Protein AF-A0A221MFE5-F1 (afdb_monomer_lite)

Structure (mmCIF, N/CA/C/O backbone):
data_AF-A0A221MFE5-F1
#
_entry.id   AF-A0A221MFE5-F1
#
loop_
_atom_site.group_PDB
_atom_site.id
_atom_site.type_symbol
_atom_site.label_atom_id
_atom_site.label_alt_id
_atom_site.label_comp_id
_atom_site.label_asym_id
_atom_site.label_entity_id
_atom_site.label_seq_id
_atom_site.pdbx_PDB_ins_code
_atom_site.Cartn_x
_atom_site.Cartn_y
_atom_site.Cartn_z
_atom_site.occupancy
_atom_site.B_iso_or_equiv
_atom_site.auth_seq_id
_atom_site.auth_comp_id
_atom_site.auth_asym_id
_atom_site.auth_atom_id
_atom_site.pdbx_PDB_model_num
ATOM 1 N N . MET A 1 1 ? -4.723 15.274 20.070 1.00 50.22 1 MET A N 1
ATOM 2 C CA . MET A 1 1 ? -5.025 14.425 18.895 1.00 50.22 1 MET A CA 1
ATOM 3 C C . MET A 1 1 ? -6.491 14.019 18.994 1.00 50.22 1 MET A C 1
ATOM 5 O O . MET A 1 1 ? -6.920 13.806 20.113 1.00 50.22 1 MET A O 1
ATOM 9 N N . GLY A 1 2 ? -7.271 14.006 17.906 1.00 53.47 2 GLY A N 1
ATOM 10 C CA . GLY A 1 2 ? -8.600 13.356 17.902 1.00 53.47 2 GLY A CA 1
ATOM 11 C C . GLY A 1 2 ? -9.872 14.224 17.925 1.00 53.47 2 GLY A C 1
ATOM 12 O O . GLY A 1 2 ? -10.935 13.701 17.632 1.00 53.47 2 GLY A O 1
ATOM 13 N N . LYS A 1 3 ? -9.814 15.544 18.168 1.00 55.41 3 LYS A N 1
ATOM 14 C CA . LYS A 1 3 ? -11.028 16.374 18.395 1.00 55.41 3 LYS A CA 1
ATOM 15 C C . LYS A 1 3 ? -12.030 16.509 17.223 1.00 55.41 3 LYS A C 1
ATOM 17 O O . LYS A 1 3 ? -13.060 17.138 17.412 1.00 55.41 3 LYS A O 1
ATOM 22 N N . ASN A 1 4 ? -11.745 15.952 16.044 1.00 68.62 4 ASN A N 1
ATOM 23 C CA . ASN A 1 4 ? -12.620 15.984 14.858 1.00 68.62 4 ASN A CA 1
ATOM 24 C C . ASN A 1 4 ? -12.775 14.599 14.198 1.00 68.62 4 ASN A C 1
ATOM 26 O O . ASN A 1 4 ? -13.089 14.510 13.012 1.00 68.62 4 ASN A O 1
ATOM 30 N N . VAL A 1 5 ? -12.478 13.519 14.925 1.00 78.94 5 VAL A N 1
ATOM 31 C CA . VAL A 1 5 ? -12.608 12.160 14.389 1.00 78.94 5 VAL A CA 1
ATOM 32 C C . VAL A 1 5 ? -14.054 11.697 14.549 1.00 78.94 5 VAL A C 1
ATOM 34 O O . VAL A 1 5 ? -14.636 11.803 15.623 1.00 78.94 5 VAL A O 1
ATOM 37 N N . ASP A 1 6 ? -14.628 11.202 13.460 1.00 87.31 6 ASP A N 1
ATOM 38 C CA . ASP A 1 6 ? -15.989 10.671 13.379 1.00 87.31 6 ASP A CA 1
ATOM 39 C C . ASP A 1 6 ? -15.942 9.137 13.262 1.00 87.31 6 ASP A C 1
ATOM 41 O O . ASP A 1 6 ? -14.916 8.567 12.887 1.00 87.31 6 ASP A O 1
ATOM 45 N N . SER A 1 7 ? -17.069 8.484 13.536 1.00 88.56 7 SER A N 1
ATOM 46 C CA . SER A 1 7 ? -17.330 7.037 13.483 1.00 88.56 7 SER A CA 1
ATOM 47 C C . SER A 1 7 ? -16.781 6.325 12.246 1.00 88.56 7 SER A C 1
ATOM 49 O O . SER A 1 7 ? -16.406 5.157 12.321 1.00 88.56 7 SER A O 1
ATOM 51 N N . ARG A 1 8 ? -16.654 7.037 11.120 1.00 91.06 8 ARG A N 1
ATOM 52 C CA . ARG A 1 8 ? -16.033 6.544 9.882 1.00 91.06 8 ARG A CA 1
ATOM 53 C C . ARG A 1 8 ? -14.627 5.973 10.081 1.00 91.06 8 ARG A C 1
ATOM 55 O O . ARG A 1 8 ? -14.246 5.103 9.309 1.00 91.06 8 ARG A O 1
ATOM 62 N N . ILE A 1 9 ? -13.884 6.416 11.100 1.00 90.19 9 ILE A N 1
ATOM 63 C CA . ILE A 1 9 ? -12.540 5.898 11.398 1.00 90.19 9 ILE A CA 1
ATOM 64 C C . ILE A 1 9 ? -12.530 4.400 11.719 1.00 90.19 9 ILE A C 1
ATOM 66 O O . ILE A 1 9 ? -11.554 3.717 11.421 1.00 90.19 9 ILE A O 1
ATOM 70 N N . LEU A 1 10 ? -13.620 3.881 12.291 1.00 90.62 10 LEU A N 1
ATOM 71 C CA . LEU A 1 10 ? -13.737 2.467 12.647 1.00 90.62 10 LEU A CA 1
ATOM 72 C C . LEU A 1 10 ? -13.786 1.575 11.405 1.00 90.62 10 LEU A C 1
ATOM 74 O O . LEU A 1 10 ? -13.301 0.453 11.438 1.00 90.62 10 LEU A O 1
ATOM 78 N N . ASN A 1 11 ? -14.284 2.117 10.291 1.00 91.69 11 ASN A N 1
ATOM 79 C CA . ASN A 1 11 ? -14.364 1.423 9.008 1.00 91.69 11 ASN A CA 1
ATOM 80 C C . ASN A 1 11 ? -13.109 1.629 8.144 1.00 91.69 11 ASN A C 1
ATOM 82 O O . ASN A 1 11 ? -13.059 1.162 7.009 1.00 91.69 11 ASN A O 1
ATOM 86 N N . CYS A 1 12 ? -12.114 2.379 8.623 1.00 92.38 12 CYS A N 1
ATOM 87 C CA . CYS A 1 12 ? -10.871 2.569 7.889 1.00 92.38 12 CYS A CA 1
ATOM 88 C C . CYS A 1 12 ? -9.956 1.359 8.101 1.00 92.38 12 CYS A C 1
ATOM 90 O O . CYS A 1 12 ? -9.417 1.188 9.189 1.00 92.38 12 CYS A O 1
ATOM 92 N N . SER A 1 13 ? -9.734 0.568 7.054 1.00 92.94 13 SER A N 1
ATOM 93 C CA . SER A 1 13 ? -8.759 -0.536 7.033 1.00 92.94 13 SER A CA 1
ATOM 94 C C . SER A 1 13 ? -7.739 -0.403 5.896 1.00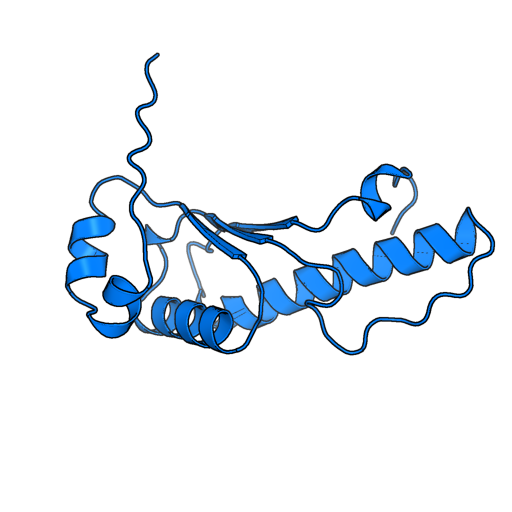 92.94 13 SER A C 1
ATOM 96 O O . SER A 1 13 ? -7.025 -1.340 5.556 1.00 92.94 13 SER A O 1
ATOM 98 N N . THR A 1 14 ? -7.666 0.777 5.271 1.00 95.00 14 THR A N 1
ATOM 99 C CA . THR A 1 14 ? -6.731 1.060 4.178 1.00 95.00 14 THR A CA 1
ATOM 100 C C . THR A 1 14 ? -5.680 2.074 4.609 1.00 95.00 14 THR A C 1
ATOM 102 O O . THR A 1 14 ? -6.024 3.181 5.032 1.00 95.00 14 THR A O 1
ATOM 105 N N . LEU A 1 15 ? -4.404 1.734 4.434 1.00 94.75 15 LEU A N 1
ATOM 106 C CA . LEU A 1 15 ? -3.297 2.680 4.539 1.00 94.75 15 LEU A CA 1
ATOM 107 C C . LEU A 1 15 ? -2.933 3.237 3.170 1.00 94.75 15 LEU A C 1
ATOM 109 O O . LEU A 1 15 ? -2.813 2.506 2.191 1.00 94.75 15 LEU A O 1
ATOM 113 N N . PHE A 1 16 ? -2.691 4.541 3.127 1.00 95.12 16 PHE A N 1
ATOM 114 C CA . PHE A 1 16 ? -2.142 5.217 1.962 1.00 95.12 16 PHE A CA 1
ATOM 115 C C . PHE A 1 16 ? -0.777 5.799 2.323 1.00 95.12 16 PHE A C 1
ATOM 117 O O . PHE A 1 16 ? -0.666 6.619 3.238 1.00 95.12 16 PHE A O 1
ATOM 124 N N . PHE A 1 17 ? 0.257 5.376 1.606 1.00 94.31 17 PHE A N 1
ATOM 125 C CA . PHE A 1 17 ? 1.635 5.788 1.820 1.00 94.31 17 PHE A CA 1
ATOM 126 C C . PHE A 1 17 ? 2.227 6.341 0.522 1.00 94.31 17 PHE A C 1
ATOM 128 O O . PHE A 1 17 ? 2.261 5.654 -0.491 1.00 94.31 17 PHE A O 1
ATOM 135 N N . THR A 1 18 ? 2.746 7.567 0.556 1.00 94.06 18 THR A N 1
ATOM 136 C CA . THR A 1 18 ? 3.438 8.180 -0.588 1.00 94.06 18 THR A CA 1
ATOM 137 C C . THR A 1 18 ? 4.946 8.058 -0.410 1.00 94.06 18 THR A C 1
ATOM 139 O O . THR A 1 18 ? 5.502 8.569 0.568 1.00 94.06 18 THR A O 1
ATOM 142 N N . ALA A 1 19 ? 5.628 7.422 -1.363 1.00 91.31 19 ALA A N 1
ATOM 143 C CA . ALA A 1 19 ? 7.070 7.233 -1.304 1.00 91.31 19 ALA A CA 1
ATOM 144 C C . ALA A 1 19 ? 7.822 8.584 -1.255 1.00 91.31 19 ALA A C 1
ATOM 146 O O . ALA A 1 19 ? 7.695 9.422 -2.158 1.00 91.31 19 ALA A O 1
ATOM 147 N N . PRO A 1 20 ? 8.660 8.826 -0.229 1.00 86.81 20 PRO A N 1
ATOM 148 C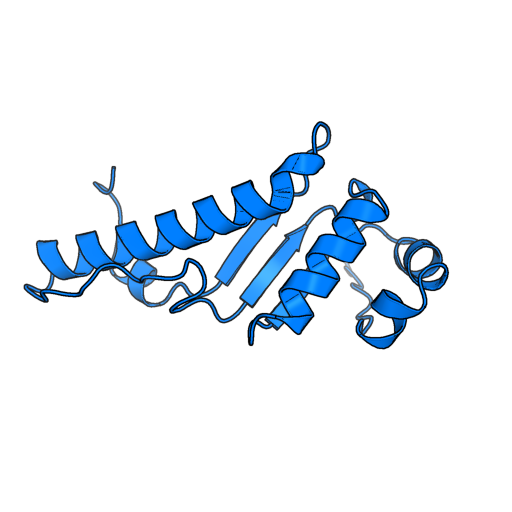 CA . PRO A 1 20 ? 9.339 10.105 -0.094 1.00 86.81 20 PRO A CA 1
ATOM 149 C C . PRO A 1 20 ? 10.414 10.270 -1.176 1.00 86.81 20 PRO A C 1
ATOM 151 O O . PRO A 1 20 ? 11.136 9.332 -1.516 1.00 86.81 20 PRO A O 1
ATOM 154 N N . ALA A 1 21 ? 10.587 11.498 -1.676 1.00 77.50 21 ALA A N 1
ATOM 155 C CA . ALA A 1 21 ? 11.631 11.819 -2.658 1.00 77.50 21 ALA A CA 1
ATOM 156 C C . ALA A 1 21 ? 13.061 11.622 -2.113 1.00 77.50 21 ALA A C 1
ATOM 158 O O . ALA A 1 21 ? 14.008 11.446 -2.879 1.00 77.50 21 ALA A O 1
ATOM 159 N N . VAL A 1 22 ? 13.233 11.654 -0.786 1.00 72.75 22 VAL A N 1
ATOM 160 C CA . VAL A 1 22 ? 14.524 11.515 -0.100 1.00 72.75 22 VAL A CA 1
ATOM 161 C C . VAL A 1 22 ? 14.346 10.594 1.113 1.00 72.75 22 VAL A C 1
ATOM 163 O O . VAL A 1 22 ? 13.351 10.697 1.818 1.00 72.75 22 VAL A O 1
ATOM 166 N N . LYS A 1 23 ? 15.331 9.727 1.394 1.00 67.19 23 LYS A N 1
ATOM 167 C CA . LYS A 1 23 ? 15.349 8.789 2.543 1.00 67.19 23 LYS A CA 1
ATOM 168 C C . LYS A 1 23 ? 14.239 7.720 2.555 1.00 67.19 23 LYS A C 1
ATOM 170 O O . LYS A 1 23 ? 13.723 7.382 3.613 1.00 67.19 23 LYS A O 1
ATOM 175 N N . ALA A 1 24 ? 13.980 7.075 1.417 1.00 73.44 24 ALA A N 1
ATOM 176 C CA . ALA A 1 24 ? 13.104 5.895 1.350 1.00 73.44 24 ALA A CA 1
ATOM 177 C C . ALA A 1 24 ? 13.529 4.726 2.274 1.00 73.44 24 ALA A C 1
ATOM 179 O O . ALA A 1 24 ? 12.750 3.817 2.517 1.00 73.44 24 ALA A O 1
ATOM 180 N N . THR A 1 25 ? 14.747 4.734 2.831 1.00 72.06 25 THR A N 1
ATOM 181 C CA . THR A 1 25 ? 15.265 3.688 3.734 1.00 72.06 25 THR A CA 1
ATOM 182 C C . THR A 1 25 ? 14.456 3.487 5.017 1.00 72.06 25 THR A C 1
ATOM 184 O O . THR A 1 25 ? 14.629 2.457 5.660 1.00 72.06 25 THR A O 1
ATOM 187 N N . ARG A 1 26 ? 13.597 4.441 5.404 1.00 80.06 26 ARG A N 1
ATOM 188 C CA . ARG A 1 26 ? 12.718 4.336 6.583 1.00 80.06 26 ARG A CA 1
ATOM 189 C C . ARG A 1 26 ? 11.273 3.963 6.257 1.00 80.06 26 ARG A C 1
ATOM 191 O O . ARG A 1 26 ? 10.481 3.855 7.179 1.00 80.06 26 ARG A O 1
ATOM 198 N N . MET A 1 27 ? 10.960 3.702 4.989 1.00 86.62 27 MET A N 1
ATOM 199 C CA . MET A 1 27 ? 9.602 3.427 4.515 1.00 86.62 27 MET A CA 1
ATOM 200 C C . MET A 1 27 ? 8.852 2.387 5.353 1.00 86.62 27 MET A C 1
ATOM 202 O O . MET A 1 27 ? 7.720 2.647 5.725 1.00 86.62 27 MET A O 1
ATOM 206 N N . MET A 1 28 ? 9.480 1.252 5.681 1.00 86.31 28 MET A N 1
ATOM 207 C CA . MET A 1 28 ? 8.847 0.223 6.519 1.00 86.31 28 MET A CA 1
ATOM 208 C C . MET A 1 28 ? 8.415 0.796 7.870 1.00 86.31 28 MET A C 1
ATOM 210 O O . MET A 1 28 ? 7.245 0.756 8.214 1.00 86.31 28 MET A O 1
ATOM 214 N N . SER A 1 29 ? 9.335 1.469 8.565 1.00 88.00 29 SER A N 1
ATOM 215 C CA . SER A 1 29 ? 9.027 2.120 9.839 1.00 88.00 29 SER A CA 1
ATOM 216 C C . SER A 1 29 ? 7.957 3.205 9.699 1.00 88.00 29 SER A C 1
ATOM 218 O O . SER A 1 29 ? 7.181 3.402 10.629 1.00 88.00 29 SER A O 1
ATOM 220 N N . ASP A 1 30 ? 7.911 3.924 8.576 1.00 90.88 30 ASP A N 1
ATOM 221 C CA . ASP A 1 30 ? 6.879 4.932 8.333 1.00 90.88 30 ASP A CA 1
ATOM 222 C C . ASP A 1 30 ? 5.496 4.283 8.139 1.00 90.88 30 ASP A C 1
ATOM 224 O O . ASP A 1 30 ? 4.512 4.800 8.671 1.00 90.88 30 ASP A O 1
ATOM 228 N N . ILE A 1 31 ? 5.419 3.148 7.434 1.00 91.50 31 ILE A N 1
ATOM 229 C CA . ILE A 1 31 ? 4.192 2.352 7.262 1.00 91.50 31 ILE A CA 1
ATOM 230 C C . ILE A 1 31 ? 3.736 1.780 8.609 1.00 91.50 31 ILE A C 1
ATOM 232 O O . ILE A 1 31 ? 2.582 1.990 8.982 1.00 91.50 31 ILE A O 1
ATOM 236 N N . ASP A 1 32 ? 4.644 1.186 9.387 1.00 91.06 32 ASP A N 1
ATOM 237 C CA . ASP A 1 32 ? 4.346 0.651 10.723 1.00 91.06 32 ASP A CA 1
ATOM 238 C C . ASP A 1 32 ? 3.769 1.746 11.638 1.00 91.06 32 ASP A C 1
ATOM 240 O O . ASP A 1 32 ? 2.758 1.567 12.321 1.00 91.06 32 ASP A O 1
ATOM 244 N N . ILE A 1 33 ? 4.378 2.939 11.621 1.00 91.69 33 ILE A N 1
ATOM 245 C CA . ILE A 1 33 ? 3.906 4.096 12.393 1.00 91.69 33 ILE A CA 1
ATOM 246 C C . ILE A 1 33 ? 2.512 4.537 11.934 1.00 91.69 33 ILE A C 1
ATOM 248 O O . ILE A 1 33 ? 1.711 4.973 12.766 1.00 91.69 33 ILE A O 1
ATOM 252 N N . LEU A 1 34 ? 2.217 4.490 10.632 1.00 91.88 34 LEU A N 1
ATOM 253 C CA . LEU A 1 34 ? 0.890 4.823 10.112 1.00 91.88 34 LEU A CA 1
ATOM 254 C C . LEU A 1 34 ? -0.160 3.809 10.577 1.00 91.88 34 LEU A C 1
ATOM 256 O O . LEU A 1 34 ? -1.220 4.240 11.036 1.00 91.88 34 LEU A O 1
ATOM 260 N N . GLY A 1 35 ? 0.153 2.512 10.532 1.00 92.50 35 GLY A N 1
ATOM 261 C CA . GLY A 1 35 ? -0.728 1.448 11.021 1.00 92.50 35 GLY A CA 1
ATOM 262 C C . GLY A 1 35 ? -1.036 1.588 12.508 1.00 92.50 35 GLY A C 1
ATOM 263 O O . GLY A 1 35 ? -2.191 1.776 12.896 1.00 92.50 35 GLY A O 1
ATOM 264 N N . HIS A 1 36 ? 0.001 1.682 13.346 1.00 92.62 36 HIS A N 1
ATOM 265 C CA . HIS A 1 36 ? -0.182 1.909 14.782 1.00 92.62 36 HIS A CA 1
ATOM 266 C C . HIS A 1 36 ? -0.981 3.182 15.084 1.00 92.62 36 HIS A C 1
ATOM 268 O O . HIS A 1 36 ? -1.825 3.182 15.978 1.00 92.62 36 HIS A O 1
ATOM 274 N N . LYS A 1 37 ? -0.763 4.278 14.344 1.00 91.75 37 LYS A N 1
ATOM 275 C CA . LYS A 1 37 ? -1.543 5.513 14.528 1.00 91.75 37 LYS A CA 1
ATOM 276 C C . LYS A 1 37 ? -3.021 5.313 14.215 1.00 91.75 37 LYS A C 1
ATOM 278 O O . LYS A 1 37 ? -3.847 5.820 14.970 1.00 91.75 37 LYS A O 1
ATOM 283 N N . LEU A 1 38 ? -3.354 4.623 13.125 1.00 91.62 38 LEU A N 1
ATOM 284 C CA . LEU A 1 38 ? -4.742 4.332 12.769 1.00 91.62 38 LEU A CA 1
ATOM 285 C C . LEU A 1 38 ? -5.421 3.529 13.885 1.00 91.62 38 LEU A C 1
ATOM 287 O O . LEU A 1 38 ? -6.463 3.947 14.397 1.00 91.62 38 LEU A O 1
ATOM 291 N N . ASN A 1 39 ? -4.768 2.460 14.333 1.00 91.44 39 ASN A N 1
ATOM 292 C CA . ASN A 1 39 ? -5.263 1.581 15.390 1.00 91.44 39 ASN A CA 1
ATOM 293 C C . ASN A 1 39 ? -5.423 2.309 16.727 1.00 91.44 39 ASN A C 1
ATOM 295 O O . ASN A 1 39 ? -6.464 2.213 17.376 1.00 91.44 39 ASN A O 1
ATOM 299 N N . MET A 1 40 ? -4.452 3.142 17.105 1.00 90.31 40 MET A N 1
ATOM 300 C CA . MET A 1 40 ? -4.566 3.986 18.295 1.00 90.31 40 MET A CA 1
ATOM 301 C C . MET A 1 40 ? -5.779 4.914 18.233 1.00 90.31 40 MET A C 1
ATOM 303 O O . MET A 1 40 ? -6.479 5.075 19.233 1.00 90.31 40 MET A O 1
ATOM 307 N N . VAL A 1 41 ? -6.035 5.545 17.084 1.00 90.50 41 VAL A N 1
ATOM 308 C CA . VAL A 1 41 ? -7.185 6.447 16.940 1.00 90.50 41 VAL A CA 1
ATOM 309 C C . VAL A 1 41 ? -8.501 5.672 17.040 1.00 90.50 41 VAL A C 1
ATOM 311 O O . VAL A 1 41 ? -9.418 6.170 17.692 1.00 90.50 41 VAL A O 1
ATOM 314 N N . LYS A 1 42 ? -8.595 4.461 16.471 1.00 91.06 42 LYS A N 1
ATOM 315 C CA . LYS A 1 42 ? -9.774 3.588 16.619 1.00 91.06 42 LYS A CA 1
ATOM 316 C C . LYS A 1 42 ? -10.039 3.239 18.085 1.00 91.06 42 LYS A C 1
ATOM 318 O O . LYS A 1 42 ? -11.141 3.486 18.571 1.00 91.06 42 LYS A O 1
ATOM 323 N N . VAL A 1 43 ? -9.019 2.767 18.805 1.00 90.19 43 VAL A N 1
ATOM 324 C CA . VAL A 1 43 ? -9.134 2.396 20.227 1.00 90.19 43 VAL A CA 1
ATOM 325 C C . VAL A 1 43 ? -9.554 3.593 21.081 1.00 90.19 43 VAL A C 1
ATOM 327 O O . VAL A 1 43 ? -10.451 3.476 21.913 1.00 90.19 43 VAL A O 1
ATOM 330 N N . ILE A 1 44 ? -8.953 4.770 20.864 1.00 89.75 44 ILE A N 1
ATOM 331 C CA . ILE A 1 44 ? -9.348 5.998 21.574 1.00 89.75 44 ILE A CA 1
ATOM 332 C C . ILE A 1 44 ? -10.805 6.353 21.257 1.00 89.75 44 ILE A C 1
ATOM 334 O O . ILE A 1 44 ? -11.566 6.659 22.172 1.00 89.75 44 ILE A O 1
ATOM 338 N N . TYR A 1 45 ? -11.219 6.266 19.989 1.00 90.31 45 TYR A N 1
ATOM 339 C CA . TYR A 1 45 ? -12.592 6.565 19.590 1.00 90.31 45 TYR A CA 1
ATOM 340 C C . TYR A 1 45 ? -13.609 5.622 20.252 1.00 90.31 45 TYR A C 1
ATOM 342 O O . TYR A 1 45 ? -14.601 6.102 20.801 1.00 90.31 45 TYR A O 1
ATOM 350 N N . MET A 1 46 ? -13.354 4.309 20.243 1.00 89.69 46 MET A N 1
ATOM 351 C CA . MET A 1 46 ? -14.212 3.291 20.869 1.00 89.69 46 MET A CA 1
ATOM 352 C C . MET A 1 46 ? -14.332 3.499 22.385 1.00 89.69 46 MET A C 1
ATOM 354 O O . MET A 1 46 ? -15.439 3.460 22.932 1.00 89.69 46 MET A O 1
ATOM 358 N N . ARG A 1 47 ? -13.217 3.820 23.053 1.00 88.94 47 ARG A N 1
ATOM 359 C CA . ARG A 1 47 ? -13.196 4.119 24.492 1.00 88.94 47 ARG A CA 1
ATOM 360 C C . ARG A 1 47 ? -13.980 5.381 24.838 1.00 88.94 47 ARG A C 1
ATOM 362 O O . ARG A 1 47 ? -14.773 5.361 25.771 1.00 88.94 47 ARG A O 1
ATOM 369 N N . GLU A 1 48 ? -13.775 6.469 24.098 1.00 87.38 48 GLU A N 1
ATOM 370 C CA . GLU A 1 48 ? -14.375 7.773 24.417 1.00 87.38 48 GLU A CA 1
ATOM 371 C C . GLU A 1 48 ? -15.846 7.902 23.986 1.00 87.38 48 GLU A C 1
ATOM 373 O O . GLU A 1 48 ? -16.592 8.645 24.620 1.00 87.38 48 GLU A O 1
ATOM 378 N N . ASN A 1 49 ? -16.275 7.210 22.922 1.00 87.69 49 ASN A N 1
ATOM 379 C CA . ASN A 1 49 ? -17.603 7.416 22.320 1.00 87.69 49 ASN A CA 1
ATOM 380 C C . ASN A 1 49 ? -18.547 6.214 22.451 1.00 87.69 49 ASN A C 1
ATOM 382 O O . ASN A 1 49 ? -19.759 6.395 22.355 1.00 87.69 49 ASN A O 1
ATOM 386 N N . MET A 1 50 ? -18.025 4.999 22.650 1.00 84.12 50 MET A N 1
ATOM 387 C CA . MET A 1 50 ? -18.828 3.767 22.678 1.00 84.12 50 MET A CA 1
ATOM 388 C C . MET A 1 50 ? -18.757 3.019 24.016 1.00 84.12 50 MET A C 1
ATOM 390 O O . MET A 1 50 ? -19.450 2.017 24.175 1.00 84.12 50 MET A O 1
ATOM 394 N N . ASN A 1 51 ? -17.969 3.503 24.990 1.00 82.69 51 ASN A N 1
ATOM 395 C CA . ASN A 1 51 ? -17.683 2.813 26.258 1.00 82.69 51 ASN A CA 1
ATOM 396 C C . ASN A 1 51 ? -17.183 1.367 26.057 1.00 82.69 51 ASN A C 1
ATOM 398 O O . ASN A 1 51 ? -17.430 0.499 26.894 1.00 82.69 51 ASN A O 1
ATOM 402 N N . GLN A 1 52 ? -16.499 1.098 24.941 1.00 81.56 52 GLN A N 1
ATOM 403 C CA . GLN A 1 52 ? -15.859 -0.189 24.680 1.00 81.56 52 GLN A CA 1
ATOM 404 C C . GLN A 1 52 ? -14.393 -0.130 25.113 1.00 81.56 52 GLN A C 1
ATOM 406 O O . GLN A 1 52 ? -13.620 0.700 24.627 1.00 81.56 52 GLN A O 1
ATOM 411 N N . GLU A 1 53 ? -14.003 -1.019 26.025 1.00 76.12 53 GLU A N 1
ATOM 412 C CA . GLU A 1 53 ? -12.603 -1.226 26.390 1.00 76.12 53 GLU A CA 1
ATOM 413 C C . GLU A 1 53 ? -11.948 -2.193 25.404 1.00 76.12 53 GLU A C 1
ATOM 415 O O . GLU A 1 53 ? -11.838 -3.387 25.660 1.00 76.12 53 GLU A O 1
ATOM 420 N N . GLU A 1 54 ? -11.509 -1.660 24.266 1.00 79.06 54 GLU A N 1
ATOM 421 C CA . GLU A 1 54 ? -10.652 -2.406 23.343 1.00 79.06 54 GLU A CA 1
ATOM 422 C C . GLU A 1 54 ? -9.185 -2.344 23.777 1.00 79.06 54 GLU A C 1
ATOM 424 O O . GLU A 1 54 ? -8.693 -1.315 24.280 1.00 79.06 54 GLU A O 1
ATOM 429 N N . THR A 1 55 ? -8.476 -3.452 23.578 1.00 81.44 55 THR A N 1
ATOM 430 C CA . THR A 1 55 ? -7.023 -3.525 23.747 1.00 81.44 55 THR A CA 1
ATOM 431 C C . THR A 1 55 ? -6.323 -2.841 22.581 1.00 81.44 55 THR A C 1
ATOM 433 O O . THR A 1 55 ? -6.854 -2.756 21.478 1.00 81.44 55 THR A O 1
ATOM 436 N N . PHE A 1 56 ? -5.125 -2.307 22.825 1.00 80.19 56 PHE A N 1
ATOM 437 C CA . PHE A 1 56 ? -4.305 -1.840 21.713 1.00 80.19 56 PHE A CA 1
ATOM 438 C C . PHE A 1 56 ? -3.803 -3.056 20.936 1.00 80.19 56 PHE A C 1
ATOM 440 O O . PHE A 1 56 ? -3.326 -3.983 21.588 1.00 80.19 56 PHE A O 1
ATOM 447 N N . PRO A 1 57 ? -3.891 -3.041 19.598 1.00 81.81 57 PRO A N 1
ATOM 448 C CA . PRO A 1 57 ? -3.301 -4.083 18.775 1.00 81.81 57 PRO A CA 1
ATOM 449 C C . PRO A 1 57 ? -1.814 -4.285 19.054 1.00 81.81 57 PRO A C 1
ATOM 451 O O . PRO A 1 57 ? -1.084 -3.298 19.229 1.00 81.81 57 PRO A O 1
ATOM 454 N N . ASP A 1 58 ? -1.370 -5.541 19.068 1.00 83.25 58 ASP A N 1
ATOM 455 C CA . ASP A 1 58 ? 0.039 -5.898 19.271 1.00 83.25 58 ASP A CA 1
ATOM 456 C C . ASP A 1 58 ? 0.847 -5.680 17.982 1.00 83.25 58 ASP A C 1
ATOM 458 O O . ASP A 1 58 ? 2.043 -5.357 18.022 1.00 83.25 58 ASP A O 1
ATOM 462 N N . HIS A 1 59 ? 0.198 -5.814 16.825 1.00 86.19 59 HIS A N 1
ATOM 463 C CA . HIS A 1 59 ? 0.773 -5.558 15.511 1.00 86.19 59 HIS A CA 1
ATOM 464 C C . HIS A 1 59 ? 0.115 -4.375 14.789 1.00 86.19 59 HIS A C 1
ATOM 466 O O . HIS A 1 59 ? -1.021 -3.975 15.050 1.00 86.19 59 HIS A O 1
ATOM 472 N N . TRP A 1 60 ? 0.890 -3.728 13.914 1.00 86.81 60 TRP A N 1
ATOM 473 C CA . TRP A 1 60 ? 0.469 -2.507 13.220 1.00 86.81 60 TRP A CA 1
ATOM 474 C C . TRP A 1 60 ? -0.581 -2.770 12.142 1.00 86.81 60 TRP A C 1
ATOM 476 O O . TRP A 1 60 ? -1.279 -1.836 11.758 1.00 86.81 60 TRP A O 1
ATOM 486 N N . ASP A 1 61 ? -0.652 -4.002 11.650 1.00 87.00 61 ASP A N 1
ATOM 487 C CA . A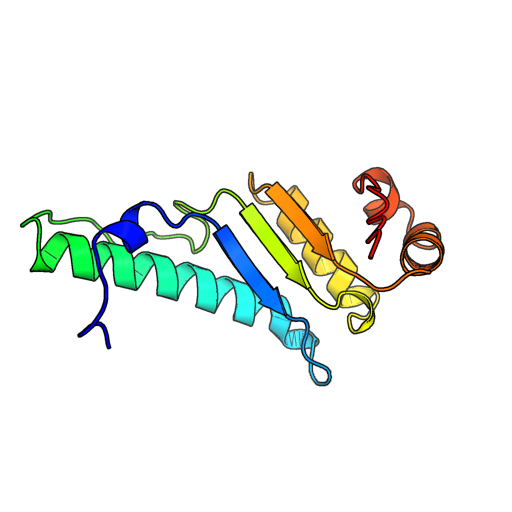SP A 1 61 ? -1.504 -4.474 10.566 1.00 87.00 61 ASP A CA 1
ATOM 488 C C . ASP A 1 61 ? -2.798 -5.150 11.031 1.00 87.00 61 ASP A C 1
ATOM 490 O O . ASP A 1 61 ? -3.655 -5.461 10.207 1.00 87.00 61 ASP A O 1
ATOM 494 N N . GLU A 1 62 ? -2.989 -5.323 12.338 1.00 84.69 62 GLU A N 1
ATOM 495 C CA . GLU A 1 62 ? -4.287 -5.702 12.899 1.00 84.69 62 GLU A CA 1
ATOM 496 C C . GLU A 1 62 ? -5.339 -4.655 12.474 1.00 84.69 62 GLU A C 1
ATOM 498 O O . GLU A 1 62 ? -5.161 -3.460 12.708 1.00 84.69 62 GLU A O 1
ATOM 503 N N . ASP A 1 63 ? -6.410 -5.094 11.807 1.00 87.06 63 ASP A N 1
ATOM 504 C CA . ASP A 1 63 ? -7.446 -4.276 11.145 1.00 87.06 63 ASP A CA 1
ATOM 505 C C . ASP A 1 63 ? -7.022 -3.495 9.885 1.00 87.06 63 ASP A C 1
ATOM 507 O O . ASP A 1 63 ? -7.663 -2.492 9.521 1.00 87.06 63 ASP A O 1
ATOM 511 N N . ILE A 1 64 ? -5.961 -3.929 9.205 1.00 92.25 64 ILE A N 1
ATOM 512 C CA . ILE A 1 64 ? -5.527 -3.359 7.926 1.00 92.25 64 ILE A CA 1
ATOM 513 C C . ILE A 1 64 ? -5.661 -4.403 6.822 1.00 92.25 64 ILE A C 1
ATOM 515 O O . ILE A 1 64 ? -4.936 -5.386 6.787 1.00 92.25 64 ILE A O 1
ATOM 519 N N . ASP A 1 65 ? -6.549 -4.137 5.868 1.00 94.31 65 ASP A N 1
ATOM 520 C CA . ASP A 1 65 ? -6.828 -5.046 4.751 1.00 94.31 65 ASP A CA 1
ATOM 521 C C . ASP A 1 65 ? -6.056 -4.655 3.483 1.00 94.31 65 ASP A C 1
ATOM 523 O O . ASP A 1 65 ? -5.845 -5.478 2.590 1.00 94.31 65 ASP A O 1
ATOM 527 N N . LEU A 1 66 ? -5.670 -3.378 3.361 1.00 94.75 66 LEU A N 1
ATOM 528 C CA . LEU A 1 66 ? -5.091 -2.827 2.137 1.00 94.75 66 LEU A CA 1
ATOM 529 C C . LEU A 1 66 ? -4.026 -1.767 2.416 1.00 94.75 66 LEU A C 1
ATOM 531 O O . LEU A 1 66 ? -4.244 -0.820 3.172 1.00 94.75 66 LEU A O 1
ATOM 535 N N . ILE A 1 67 ? -2.910 -1.853 1.696 1.00 95.12 67 ILE A N 1
ATOM 536 C CA . ILE A 1 67 ? -1.892 -0.803 1.628 1.00 95.12 67 ILE A CA 1
ATOM 537 C C . ILE A 1 67 ? -1.768 -0.315 0.190 1.00 95.12 67 ILE A C 1
ATOM 539 O O . ILE A 1 67 ? -1.520 -1.085 -0.737 1.00 95.12 67 ILE A O 1
ATOM 543 N N . ILE A 1 68 ? -1.898 0.993 0.008 1.00 95.62 68 ILE A N 1
ATOM 544 C CA . ILE A 1 68 ? -1.647 1.678 -1.255 1.00 95.62 68 ILE A CA 1
ATOM 545 C C . ILE A 1 68 ? -0.325 2.428 -1.124 1.00 95.62 68 ILE A C 1
ATOM 547 O O . ILE A 1 68 ? -0.199 3.332 -0.297 1.00 95.62 68 ILE A O 1
ATOM 551 N N . VAL A 1 69 ? 0.654 2.059 -1.945 1.00 94.44 69 VAL A N 1
ATOM 552 C CA . VAL A 1 69 ? 1.964 2.713 -2.022 1.00 94.44 69 VAL A CA 1
ATOM 553 C C . VAL A 1 69 ? 2.004 3.541 -3.299 1.00 94.44 69 VAL A C 1
ATOM 555 O O . VAL A 1 69 ? 2.027 2.992 -4.397 1.00 94.44 69 VAL A O 1
ATOM 558 N N . ASP A 1 70 ? 2.010 4.858 -3.156 1.00 94.00 70 ASP A N 1
ATOM 559 C CA . ASP A 1 70 ? 2.074 5.810 -4.259 1.00 94.00 70 ASP A CA 1
ATOM 560 C C . ASP A 1 70 ? 3.508 6.266 -4.555 1.00 94.00 70 ASP A C 1
ATOM 562 O O . ASP A 1 70 ? 4.402 6.200 -3.705 1.00 94.00 70 ASP A O 1
ATOM 566 N N . GLU A 1 71 ? 3.721 6.741 -5.779 1.00 93.00 71 GLU A N 1
ATOM 567 C CA . GLU A 1 71 ? 4.998 7.208 -6.315 1.00 93.00 71 GLU A CA 1
ATOM 568 C C . GLU A 1 71 ? 6.134 6.178 -6.193 1.00 93.00 71 GLU A C 1
ATOM 570 O O . GLU A 1 71 ? 7.290 6.529 -5.913 1.00 93.00 71 GLU A O 1
ATOM 575 N N . ILE A 1 72 ? 5.844 4.895 -6.449 1.00 91.81 72 ILE A N 1
ATOM 576 C CA . ILE A 1 72 ? 6.844 3.820 -6.316 1.00 91.81 72 ILE A CA 1
ATOM 577 C C . ILE A 1 72 ? 8.068 4.017 -7.222 1.00 91.81 72 ILE A C 1
ATOM 579 O O . ILE A 1 72 ? 9.128 3.438 -6.977 1.00 91.81 72 ILE A O 1
ATOM 583 N N . ASP A 1 73 ? 7.984 4.884 -8.233 1.00 90.31 73 ASP A N 1
ATOM 584 C CA . ASP A 1 73 ? 9.106 5.340 -9.061 1.00 90.31 73 ASP A CA 1
ATOM 585 C C . ASP A 1 73 ? 10.266 5.915 -8.245 1.00 90.31 73 ASP A C 1
ATOM 587 O O . ASP A 1 73 ? 11.421 5.828 -8.666 1.00 90.31 73 ASP A O 1
ATOM 591 N N . ARG A 1 74 ? 9.987 6.453 -7.059 1.00 89.38 74 ARG A N 1
ATOM 592 C CA . ARG A 1 74 ? 10.994 7.027 -6.154 1.00 89.38 74 ARG A CA 1
ATOM 593 C C . ARG A 1 74 ? 11.746 5.968 -5.354 1.00 89.38 74 ARG A C 1
ATOM 595 O O . ARG A 1 74 ? 12.846 6.228 -4.863 1.00 89.38 74 ARG A O 1
ATOM 602 N N . LEU A 1 75 ? 11.176 4.771 -5.233 1.00 89.12 75 LEU A N 1
ATOM 603 C CA . LEU A 1 75 ? 11.760 3.675 -4.475 1.00 89.12 75 LEU A CA 1
ATOM 604 C C . LEU A 1 75 ? 12.915 3.025 -5.240 1.00 89.12 75 LEU A C 1
ATOM 606 O O . LEU A 1 75 ? 12.854 2.791 -6.451 1.00 89.12 75 LEU A O 1
ATOM 610 N N . LYS A 1 76 ? 13.988 2.717 -4.506 1.00 87.81 76 LYS A N 1
ATOM 611 C CA . LYS A 1 76 ? 15.108 1.922 -5.019 1.00 87.81 76 LYS A CA 1
ATOM 612 C C . LYS A 1 76 ? 14.770 0.436 -4.935 1.00 87.81 76 LYS A C 1
ATOM 614 O O . LYS A 1 76 ? 13.871 0.040 -4.203 1.00 87.81 76 LYS A O 1
ATOM 619 N N . MET A 1 77 ? 15.560 -0.393 -5.616 1.00 83.62 77 MET A N 1
ATOM 620 C CA . MET A 1 77 ? 15.399 -1.852 -5.601 1.00 83.62 77 MET A CA 1
ATOM 621 C C . MET A 1 77 ? 15.294 -2.423 -4.180 1.00 83.62 77 MET A C 1
ATOM 623 O O . MET A 1 77 ? 14.380 -3.182 -3.904 1.00 83.62 77 MET A O 1
ATOM 627 N N . GLN A 1 78 ? 16.160 -1.988 -3.259 1.00 85.50 78 GLN A N 1
ATOM 628 C CA . GLN A 1 78 ? 16.121 -2.445 -1.867 1.00 85.50 78 GLN A CA 1
ATOM 629 C C . GLN A 1 78 ? 14.771 -2.169 -1.185 1.00 85.50 78 GLN A C 1
ATOM 631 O O . GLN A 1 78 ? 14.302 -2.987 -0.408 1.00 85.50 78 GLN A O 1
ATOM 636 N N . ASN A 1 79 ? 14.135 -1.036 -1.483 1.00 88.56 79 ASN A N 1
ATOM 637 C CA . ASN A 1 79 ? 12.833 -0.694 -0.918 1.00 88.56 79 ASN A CA 1
ATOM 638 C C . ASN A 1 79 ? 11.709 -1.525 -1.541 1.00 88.56 79 ASN A C 1
ATOM 640 O O . ASN A 1 79 ? 10.787 -1.930 -0.850 1.00 88.56 79 ASN A O 1
ATOM 644 N N . LEU A 1 80 ? 11.796 -1.807 -2.839 1.00 88.12 80 LEU A N 1
ATOM 645 C CA . LEU A 1 80 ? 10.831 -2.670 -3.514 1.00 88.12 80 LEU A CA 1
ATOM 646 C C . LEU A 1 80 ? 10.891 -4.113 -2.987 1.00 88.12 80 LEU A C 1
ATOM 648 O O . LEU A 1 80 ? 9.847 -4.732 -2.811 1.00 88.12 80 LEU A O 1
ATOM 652 N N . GLU A 1 81 ? 12.085 -4.622 -2.669 1.00 87.44 81 GLU A N 1
ATOM 653 C CA . GLU A 1 81 ? 12.234 -5.919 -1.992 1.00 87.44 81 GLU A CA 1
ATOM 654 C C . GLU A 1 81 ? 11.653 -5.888 -0.572 1.00 87.44 81 GLU A C 1
ATOM 656 O O . GLU A 1 81 ? 10.972 -6.826 -0.187 1.00 87.44 81 GLU A O 1
ATOM 661 N N . GLN A 1 82 ? 11.814 -4.787 0.174 1.00 88.44 82 GLN A N 1
ATOM 662 C CA . GLN A 1 82 ? 11.144 -4.630 1.475 1.00 88.44 82 GLN A CA 1
ATOM 663 C C . GLN A 1 82 ? 9.613 -4.691 1.352 1.00 88.44 82 GLN A C 1
ATOM 665 O O . GLN A 1 82 ? 8.970 -5.329 2.178 1.00 88.44 82 GLN A O 1
ATOM 670 N N . LEU A 1 83 ? 9.027 -4.078 0.316 1.00 89.50 83 LEU A N 1
ATOM 671 C CA . LEU A 1 83 ? 7.583 -4.183 0.057 1.00 89.50 83 LEU A CA 1
ATOM 672 C C . LEU A 1 83 ? 7.165 -5.610 -0.305 1.00 89.50 83 LEU A C 1
ATOM 674 O O . LEU A 1 83 ? 6.121 -6.061 0.156 1.00 89.50 83 LEU A O 1
ATOM 678 N N . ARG A 1 84 ? 7.976 -6.336 -1.089 1.00 87.94 84 ARG A N 1
ATOM 679 C CA . ARG A 1 84 ? 7.741 -7.764 -1.358 1.00 87.94 84 ARG A CA 1
ATOM 680 C C . ARG A 1 84 ? 7.797 -8.580 -0.076 1.00 87.94 84 ARG A C 1
ATOM 682 O O . ARG A 1 84 ? 6.948 -9.434 0.130 1.00 87.94 84 ARG A O 1
ATOM 689 N N . ASP A 1 85 ? 8.808 -8.349 0.752 1.00 89.19 85 ASP A N 1
ATOM 690 C CA . ASP A 1 85 ? 8.992 -9.098 1.990 1.00 89.19 85 ASP A CA 1
ATOM 691 C C . ASP A 1 85 ? 7.839 -8.835 2.957 1.00 89.19 85 ASP A C 1
ATOM 693 O O . ASP A 1 85 ? 7.406 -9.765 3.627 1.00 89.19 85 ASP A O 1
ATOM 697 N N . MET A 1 86 ? 7.319 -7.604 2.987 1.00 87.75 86 MET A N 1
ATOM 698 C CA . MET A 1 86 ? 6.114 -7.240 3.729 1.00 87.75 86 MET A CA 1
ATOM 699 C C . MET A 1 86 ? 4.886 -7.977 3.191 1.00 87.75 86 MET A C 1
ATOM 701 O O . MET A 1 86 ? 4.209 -8.635 3.965 1.00 87.75 86 MET A O 1
ATOM 705 N N . TYR A 1 87 ? 4.648 -7.932 1.876 1.00 87.88 87 TYR A N 1
ATOM 706 C CA . TYR A 1 87 ? 3.537 -8.641 1.229 1.00 87.88 87 TYR A CA 1
ATOM 707 C C . TYR A 1 87 ? 3.576 -10.162 1.453 1.00 87.88 87 TYR A C 1
ATOM 709 O O . TYR A 1 87 ? 2.542 -10.794 1.592 1.00 87.88 87 TYR A O 1
ATOM 717 N N . ASP A 1 88 ? 4.764 -10.768 1.481 1.00 87.31 88 ASP A N 1
ATOM 718 C CA . ASP A 1 88 ? 4.905 -12.206 1.727 1.00 87.31 88 ASP A CA 1
ATOM 719 C C . ASP A 1 88 ? 4.749 -12.575 3.218 1.00 87.31 88 ASP A C 1
ATOM 721 O O . ASP A 1 88 ? 4.514 -13.744 3.527 1.00 87.31 88 ASP A O 1
ATOM 725 N N . GLN A 1 89 ? 4.932 -11.618 4.136 1.00 87.31 89 GLN A N 1
ATOM 726 C CA . GLN A 1 89 ? 4.822 -11.828 5.586 1.00 87.31 89 GLN A CA 1
ATOM 727 C C . GLN A 1 89 ? 3.443 -11.474 6.147 1.00 87.31 89 GLN A C 1
ATOM 729 O O . GLN A 1 89 ? 3.068 -12.040 7.172 1.00 87.31 89 GLN A O 1
ATOM 734 N N . SER A 1 90 ? 2.711 -10.561 5.507 1.00 82.31 90 SER A N 1
ATOM 735 C CA . SER A 1 90 ? 1.385 -10.126 5.940 1.00 82.31 90 SER A CA 1
ATOM 736 C C . SER A 1 90 ? 0.285 -10.639 5.008 1.00 82.31 90 SER A C 1
ATOM 738 O O . SER A 1 90 ? 0.504 -10.836 3.818 1.00 82.31 90 SER A O 1
ATOM 740 N N . ASP 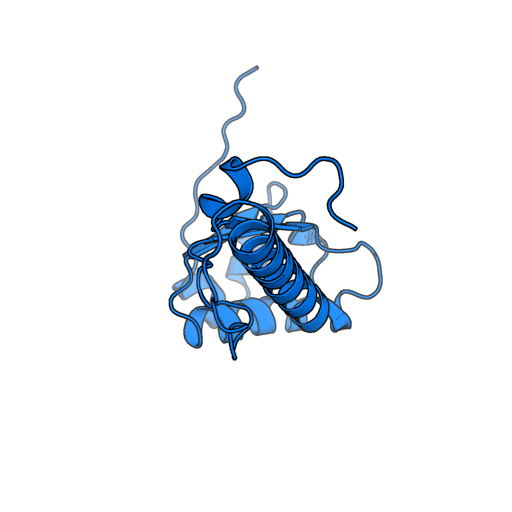A 1 91 ? -0.927 -10.834 5.531 1.00 84.19 91 ASP A N 1
ATOM 741 C CA . ASP A 1 91 ? -2.111 -11.206 4.729 1.00 84.19 91 ASP A CA 1
ATOM 742 C C . ASP A 1 91 ? -2.808 -9.964 4.127 1.00 84.19 91 ASP A C 1
ATOM 744 O O . ASP A 1 91 ? -4.021 -9.923 3.933 1.00 84.19 91 ASP A O 1
ATOM 748 N N . ILE A 1 92 ? -2.038 -8.898 3.878 1.00 90.62 92 ILE A N 1
ATOM 749 C CA . ILE A 1 92 ? -2.551 -7.578 3.498 1.00 90.62 92 ILE A CA 1
ATOM 750 C C . ILE A 1 92 ? -2.478 -7.404 1.983 1.00 90.62 92 ILE A C 1
ATOM 752 O O . ILE A 1 92 ? -1.420 -7.570 1.364 1.00 90.62 92 ILE A O 1
ATOM 756 N N . ALA A 1 93 ? -3.576 -6.965 1.368 1.00 92.19 93 ALA A N 1
ATOM 757 C CA . ALA A 1 93 ? -3.565 -6.612 -0.044 1.00 92.19 93 ALA A CA 1
ATOM 758 C C . ALA A 1 93 ? -2.668 -5.388 -0.292 1.00 92.19 93 ALA A C 1
ATOM 760 O O . ALA A 1 93 ? -2.651 -4.435 0.487 1.00 92.19 93 ALA A O 1
ATOM 761 N N . MET A 1 94 ? -1.947 -5.368 -1.415 1.00 93.69 94 MET A N 1
ATOM 762 C CA . MET A 1 94 ? -1.063 -4.252 -1.753 1.00 93.69 94 MET A CA 1
ATOM 763 C C . MET A 1 94 ? -1.310 -3.731 -3.164 1.00 93.69 94 MET A C 1
ATOM 765 O O . MET A 1 94 ? -1.302 -4.486 -4.136 1.00 93.69 94 MET A O 1
ATOM 769 N N . ILE A 1 95 ? -1.491 -2.415 -3.280 1.00 94.25 95 ILE A N 1
ATOM 770 C CA . ILE A 1 95 ? -1.580 -1.697 -4.552 1.00 94.25 95 ILE A CA 1
ATOM 771 C C . ILE A 1 95 ? -0.371 -0.778 -4.670 1.00 94.25 95 ILE A C 1
ATOM 773 O O . ILE A 1 95 ? -0.116 0.053 -3.802 1.00 94.25 95 ILE A O 1
ATOM 777 N N . LEU A 1 96 ? 0.355 -0.907 -5.777 1.00 93.06 96 LEU A N 1
ATOM 778 C CA . LEU A 1 96 ? 1.500 -0.064 -6.094 1.00 93.06 96 LEU A CA 1
ATOM 779 C C . LEU A 1 96 ? 1.128 0.899 -7.223 1.00 93.06 96 LEU A C 1
ATOM 781 O O . LEU A 1 96 ? 0.774 0.462 -8.319 1.00 93.06 96 LEU A O 1
ATOM 785 N N . ILE A 1 97 ? 1.225 2.201 -6.967 1.00 93.06 97 ILE A N 1
ATOM 786 C CA . ILE A 1 97 ? 0.961 3.257 -7.944 1.00 93.06 97 ILE A CA 1
ATOM 787 C C . ILE A 1 97 ? 2.292 3.875 -8.360 1.00 93.06 97 ILE A C 1
ATOM 789 O O . ILE A 1 97 ? 3.100 4.317 -7.541 1.00 93.06 97 ILE A O 1
ATOM 793 N N . GLY A 1 98 ? 2.526 3.875 -9.667 1.00 91.25 98 GLY A N 1
ATOM 794 C CA . GLY A 1 98 ? 3.702 4.464 -10.280 1.00 91.25 98 GLY A CA 1
ATOM 795 C C . GLY A 1 98 ? 3.384 5.027 -11.656 1.00 91.25 98 GLY A C 1
ATOM 796 O O . GLY A 1 98 ? 2.343 4.750 -12.255 1.00 91.25 98 GLY A O 1
ATOM 797 N N . MET A 1 99 ? 4.306 5.833 -12.150 1.00 91.12 99 MET A N 1
ATOM 798 C CA . MET A 1 99 ? 4.268 6.461 -13.454 1.00 91.12 99 MET A CA 1
ATOM 799 C C . MET A 1 99 ? 4.415 5.420 -14.576 1.00 91.12 99 MET A C 1
ATOM 801 O O . MET A 1 99 ? 5.025 4.362 -14.383 1.00 91.12 99 MET A O 1
ATOM 805 N N . PRO A 1 100 ? 3.918 5.724 -15.790 1.00 87.38 100 PRO A N 1
ATOM 806 C CA . PRO A 1 100 ? 4.123 4.863 -16.951 1.00 87.38 100 PRO A CA 1
ATOM 807 C C . PRO A 1 100 ? 5.609 4.540 -17.177 1.00 87.38 100 PRO A C 1
ATOM 809 O O . PRO A 1 100 ? 6.454 5.438 -17.176 1.00 87.38 100 PRO A O 1
ATOM 812 N N . GLY A 1 101 ? 5.936 3.267 -17.407 1.00 84.56 101 GLY A N 1
ATOM 813 C CA . GLY A 1 101 ? 7.310 2.780 -17.561 1.00 84.56 101 GLY A CA 1
ATOM 814 C C . GLY A 1 101 ? 7.854 2.057 -16.327 1.00 84.56 101 GLY A C 1
ATOM 815 O O . GLY A 1 101 ? 8.885 1.376 -16.426 1.00 84.56 101 GLY A O 1
ATOM 816 N N . ILE A 1 102 ? 7.158 2.138 -15.189 1.00 86.44 102 ILE A N 1
ATOM 817 C CA . ILE A 1 102 ? 7.485 1.384 -13.977 1.00 86.44 102 ILE A CA 1
ATOM 818 C C . ILE A 1 102 ? 7.463 -0.128 -14.222 1.00 86.44 102 ILE A C 1
ATOM 820 O O . ILE A 1 102 ? 8.321 -0.848 -13.712 1.00 86.44 102 ILE A O 1
ATOM 824 N N . GLU A 1 103 ? 6.577 -0.615 -15.089 1.00 85.00 103 GLU A N 1
ATOM 825 C CA . GLU A 1 103 ? 6.449 -2.025 -15.452 1.00 85.00 103 GLU A CA 1
ATOM 826 C C . GLU A 1 103 ? 7.734 -2.585 -16.073 1.00 85.00 103 GLU A C 1
ATOM 828 O O . GLU A 1 103 ? 8.184 -3.671 -15.708 1.00 85.00 103 GLU A O 1
ATOM 833 N N . LYS A 1 104 ? 8.404 -1.805 -16.933 1.00 86.38 104 LYS A N 1
ATOM 834 C CA . LYS A 1 104 ? 9.693 -2.191 -17.528 1.00 86.38 104 LYS A CA 1
ATOM 835 C C . LYS A 1 104 ? 10.794 -2.249 -16.481 1.00 86.38 104 LYS A C 1
ATOM 837 O O . LYS A 1 104 ? 11.702 -3.074 -16.573 1.00 86.38 104 LYS A O 1
ATOM 842 N N . ARG A 1 105 ? 10.737 -1.357 -15.489 1.00 86.06 105 ARG A N 1
ATOM 843 C CA . ARG A 1 105 ? 11.689 -1.350 -14.381 1.00 86.06 105 ARG A CA 1
ATOM 844 C C . ARG A 1 105 ? 11.481 -2.565 -13.483 1.00 86.06 105 ARG A C 1
ATOM 846 O O . ARG A 1 105 ? 12.474 -3.206 -13.151 1.00 86.06 105 ARG A O 1
ATOM 853 N N . LEU A 1 106 ? 10.231 -2.885 -13.153 1.00 85.75 106 LEU A N 1
ATOM 854 C CA . LEU A 1 106 ? 9.847 -4.039 -12.337 1.00 85.75 106 LEU A CA 1
ATOM 855 C C . LEU A 1 106 ? 10.141 -5.371 -13.034 1.00 85.75 106 LEU A C 1
ATOM 857 O O . LEU A 1 106 ? 10.572 -6.307 -12.371 1.00 85.75 106 LEU A O 1
ATOM 861 N N . ALA A 1 107 ? 10.028 -5.444 -14.363 1.00 85.44 107 ALA A N 1
ATOM 862 C CA . ALA A 1 107 ? 10.380 -6.635 -15.145 1.00 85.44 107 ALA A CA 1
ATOM 863 C C . ALA A 1 107 ? 11.849 -7.069 -14.993 1.00 85.44 107 ALA A C 1
ATOM 865 O O . ALA A 1 107 ? 12.188 -8.222 -15.249 1.00 85.44 107 ALA A O 1
ATOM 866 N N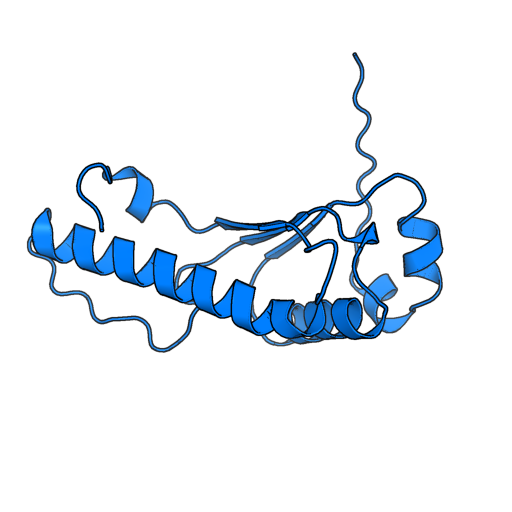 . ARG A 1 108 ? 12.734 -6.169 -14.545 1.00 84.38 108 ARG A N 1
ATOM 867 C CA . ARG A 1 108 ? 14.137 -6.496 -14.236 1.00 84.38 108 ARG A CA 1
ATOM 868 C C . ARG A 1 108 ? 14.313 -7.187 -12.878 1.00 84.38 108 ARG A C 1
ATOM 870 O O . ARG A 1 108 ? 15.438 -7.553 -12.546 1.00 84.38 108 ARG A O 1
ATOM 877 N N . TYR A 1 109 ? 13.237 -7.364 -12.111 1.00 83.38 109 TYR A N 1
ATOM 878 C CA . TYR A 1 109 ? 13.235 -7.936 -10.764 1.00 83.38 109 TYR A CA 1
ATOM 879 C C . TYR A 1 109 ? 12.284 -9.142 -10.706 1.00 83.38 109 TYR A C 1
ATOM 881 O O . TYR A 1 109 ? 11.125 -8.992 -10.324 1.00 83.38 109 TYR A O 1
ATOM 889 N N . PRO A 1 110 ? 12.743 -10.351 -11.084 1.00 77.44 110 PRO A N 1
ATOM 890 C CA . PRO A 1 110 ? 11.865 -11.511 -11.267 1.00 77.44 110 PRO A CA 1
ATOM 891 C C . PRO A 1 110 ? 11.061 -11.904 -10.019 1.00 77.44 110 PRO A C 1
ATOM 893 O O . PRO A 1 110 ? 9.902 -12.294 -10.134 1.00 77.44 110 PRO A O 1
ATOM 896 N N . GLN A 1 111 ? 11.658 -11.768 -8.829 1.00 78.06 111 GLN A N 1
ATOM 897 C CA . GLN A 1 111 ? 11.036 -12.133 -7.549 1.00 78.06 111 GLN A CA 1
ATOM 898 C C . GLN A 1 111 ? 9.766 -11.319 -7.288 1.00 78.06 111 GLN A C 1
ATOM 900 O O . GLN A 1 111 ? 8.701 -11.881 -7.028 1.00 78.06 111 GLN A O 1
ATOM 905 N N . LEU A 1 112 ? 9.873 -9.999 -7.433 1.00 79.19 112 LEU A N 1
ATOM 906 C CA . LEU A 1 112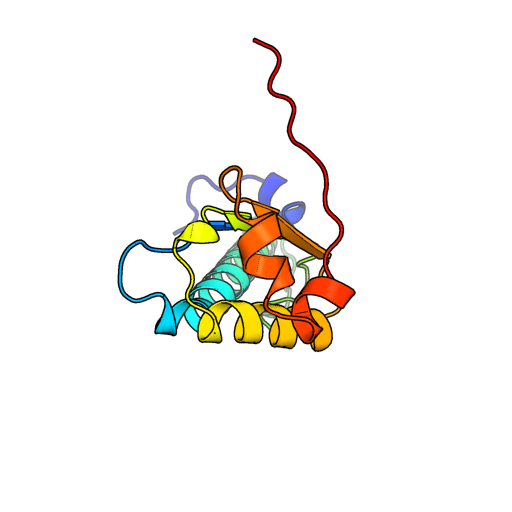 ? 8.763 -9.071 -7.287 1.00 79.19 112 LEU A CA 1
ATOM 907 C C . LEU A 1 112 ? 7.810 -9.145 -8.488 1.00 79.19 112 LEU A C 1
ATOM 909 O O . LEU A 1 112 ? 6.599 -9.197 -8.307 1.00 79.19 112 LEU A O 1
ATOM 913 N N . TYR A 1 113 ? 8.340 -9.226 -9.712 1.00 80.38 113 TYR A N 1
ATOM 914 C CA . TYR A 1 113 ? 7.527 -9.283 -10.932 1.00 80.38 113 TYR A CA 1
ATOM 915 C C . TYR A 1 113 ? 6.578 -10.488 -10.953 1.00 80.38 113 TYR A C 1
ATOM 917 O O . TYR A 1 113 ? 5.453 -10.365 -11.418 1.00 80.38 113 TYR A O 1
ATOM 925 N N . SER A 1 114 ? 6.994 -11.632 -10.396 1.00 80.94 114 SER A N 1
ATOM 926 C CA . SER A 1 114 ? 6.143 -12.829 -10.287 1.00 80.94 114 SER A CA 1
ATOM 927 C C . SER A 1 114 ? 4.915 -12.661 -9.382 1.00 80.94 114 SER A C 1
ATOM 929 O O . SER A 1 114 ? 3.976 -13.445 -9.486 1.00 80.94 114 SER A O 1
ATOM 931 N N . ARG A 1 115 ? 4.920 -11.649 -8.507 1.00 81.44 115 ARG A N 1
ATOM 932 C CA . ARG A 1 115 ? 3.875 -11.373 -7.510 1.00 81.44 115 ARG A CA 1
ATOM 933 C C . ARG A 1 115 ? 3.030 -10.146 -7.851 1.00 81.44 115 ARG A C 1
ATOM 935 O O . ARG A 1 115 ? 2.044 -9.884 -7.175 1.00 81.44 115 ARG A O 1
ATOM 942 N N . ILE A 1 116 ? 3.407 -9.386 -8.880 1.00 83.56 116 ILE A N 1
ATOM 943 C CA . ILE A 1 116 ? 2.713 -8.159 -9.277 1.00 83.56 116 ILE A CA 1
ATOM 944 C C . ILE A 1 116 ? 1.790 -8.434 -10.465 1.00 83.56 116 ILE A C 1
ATOM 946 O O . ILE A 1 116 ? 2.232 -8.851 -11.535 1.00 83.56 116 ILE A O 1
ATOM 950 N N . GLY A 1 117 ? 0.509 -8.107 -10.298 1.00 81.81 117 GLY A N 1
ATOM 951 C CA . GLY A 1 117 ? -0.417 -7.895 -11.410 1.00 81.81 117 GLY A CA 1
ATOM 952 C C . GLY A 1 117 ? -0.345 -6.453 -11.922 1.00 81.81 117 GLY A C 1
ATOM 953 O O . GLY A 1 117 ? -0.188 -5.520 -11.138 1.00 81.81 117 GLY A O 1
ATOM 954 N N . PHE A 1 118 ? -0.481 -6.252 -13.235 1.00 82.88 118 PHE A N 1
ATOM 955 C CA . PHE A 1 118 ? -0.496 -4.918 -13.844 1.00 82.88 118 PHE A CA 1
ATOM 956 C C . PHE A 1 118 ? -1.904 -4.552 -14.311 1.00 82.88 118 PHE A C 1
ATOM 958 O O . PHE A 1 118 ? -2.498 -5.264 -15.120 1.00 82.88 118 PHE A O 1
ATOM 965 N N . ALA A 1 119 ? -2.409 -3.410 -13.846 1.00 83.38 119 ALA A N 1
ATOM 966 C CA . ALA A 1 119 ? -3.658 -2.814 -14.306 1.00 83.38 119 ALA A CA 1
ATOM 967 C C . ALA A 1 119 ? -3.355 -1.446 -14.948 1.00 83.38 119 ALA A C 1
ATOM 969 O O . ALA A 1 119 ? -2.996 -0.509 -14.233 1.00 83.38 119 ALA A O 1
ATOM 970 N N . PRO A 1 120 ? -3.454 -1.303 -16.284 1.00 74.12 120 PRO A N 1
ATOM 971 C CA . PRO A 1 120 ? -3.219 -0.021 -16.940 1.00 74.12 120 PRO A CA 1
ATOM 972 C C . PRO A 1 120 ? -4.271 1.007 -16.514 1.00 74.12 120 PRO A C 1
ATOM 974 O O . PRO A 1 120 ? -5.463 0.822 -16.767 1.00 74.12 120 PRO A O 1
ATOM 977 N N . PHE A 1 121 ? -3.840 2.115 -15.911 1.00 67.38 121 PHE A N 1
ATOM 978 C CA . PHE A 1 121 ? -4.732 3.236 -15.637 1.00 67.38 121 PHE A CA 1
ATOM 979 C C . PHE A 1 121 ? -4.874 4.104 -16.894 1.00 67.38 121 PHE A C 1
ATOM 981 O O . PHE A 1 121 ? -4.023 4.936 -17.207 1.00 67.38 121 PHE A O 1
ATOM 988 N N . LEU A 1 122 ? -5.953 3.891 -17.648 1.00 59.75 122 LEU A N 1
ATOM 989 C CA . LEU A 1 122 ? -6.357 4.765 -18.750 1.00 59.75 122 LEU A CA 1
ATOM 990 C C . LEU A 1 122 ? -7.202 5.912 -18.189 1.00 59.75 122 LEU A C 1
ATOM 992 O O . LEU A 1 122 ? -8.428 5.827 -18.137 1.00 59.75 122 LEU A O 1
ATOM 996 N N . ALA A 1 123 ? -6.550 7.003 -17.790 1.00 55.25 123 ALA A N 1
ATOM 997 C CA . ALA A 1 123 ? -7.241 8.268 -17.568 1.00 55.25 123 ALA A CA 1
ATOM 998 C C . ALA A 1 123 ? -7.729 8.806 -18.925 1.00 55.25 123 ALA A C 1
ATOM 1000 O O . ALA A 1 123 ? -6.986 9.470 -19.649 1.00 55.25 123 ALA A O 1
ATOM 1001 N N . ARG A 1 124 ? -8.966 8.474 -19.311 1.00 41.31 124 ARG A N 1
ATOM 1002 C CA . ARG A 1 124 ? -9.676 9.213 -20.362 1.00 41.31 124 ARG A CA 1
ATOM 1003 C C . ARG A 1 124 ? -10.180 10.511 -19.739 1.00 41.31 124 ARG A C 1
ATOM 1005 O O . ARG A 1 124 ? -11.093 10.467 -18.919 1.00 41.31 124 ARG A O 1
ATOM 1012 N N . TRP A 1 125 ? -9.541 11.619 -20.103 1.00 44.31 125 TRP A N 1
ATOM 1013 C CA . TRP A 1 125 ? -10.105 12.960 -19.957 1.00 44.31 125 TRP A CA 1
ATOM 1014 C C . TRP A 1 125 ? -11.242 13.160 -20.960 1.00 44.31 125 TRP A C 1
ATOM 1016 O O . TRP A 1 125 ? -11.141 12.594 -22.078 1.00 44.31 125 TRP A O 1
#

Organism: NCBI:txid163877

InterPro domains:
  IPR049945 ORC1/DEAH AAA+ ATPase domain [PF13401] (59-106)

Secondary structure (DSSP, 8-state):
--TT--GGGGG--EEEEEPPSS-GGGHHHHHHHHHHHHHHHHHHHHHHHH---PPPPSSTTTT--EEEEE-GGG--HHHHHHHHHHHHHS--EEEE---TTHHHHHTT-HHHHTT----------

Foldseek 3Di:
DQPPDDPVLLVDQEAEAEQDLPPSVCVVVVLQVRLQVSQVNNQVCCVPPVVDNDDRDPGSNVSHAEYEYEACVSDDPVSLVVVVVVVVVDNHHYHYHHDPPVLVVCVVPCSSNVVDDDDDDPPDD

Radius of gyration: 16.76 Å; chains: 1; bounding box: 35×29×47 Å

Sequence (125 aa):
MGKNVDSRILNCSTLFFTAPAVKATRMMSDIDILGHKLNMVKVIYMRENMNQEETFPDHWDEDIDLIIVDEIDRLKMQNLEQLRDMYDQSDIAMILIGMPGIEKRLARYPQLYSRIGFAPFLARW

pLDDT: mean 84.91, std 10.2, range [41.31, 95.62]